Protein AF-A0A920USW1-F1 (afdb_monomer_lite)

Radius of gyration: 14.39 Å; chains: 1; bounding box: 37×31×24 Å

Structure (mmCIF, N/CA/C/O backbone):
data_AF-A0A920USW1-F1
#
_entry.id   AF-A0A920USW1-F1
#
loop_
_atom_site.group_PDB
_atom_site.id
_atom_site.type_symbol
_atom_site.label_atom_id
_atom_site.label_alt_id
_atom_site.label_comp_id
_atom_site.label_asym_id
_atom_site.label_entity_id
_atom_site.label_seq_id
_atom_site.pdbx_PDB_ins_code
_atom_site.Cartn_x
_atom_site.Cartn_y
_atom_site.Cartn_z
_atom_site.occupancy
_atom_site.B_iso_or_equiv
_atom_site.auth_seq_id
_atom_site.auth_comp_id
_atom_site.auth_asym_id
_atom_site.auth_atom_id
_atom_site.pdbx_PDB_model_num
ATOM 1 N N . MET A 1 1 ? -6.264 2.532 6.177 1.00 89.00 1 MET A N 1
ATOM 2 C CA . MET A 1 1 ? -7.027 1.277 5.949 1.00 89.00 1 MET A CA 1
ATOM 3 C C . MET A 1 1 ? -8.493 1.422 6.358 1.00 89.00 1 MET A C 1
ATOM 5 O O . MET A 1 1 ? -8.786 2.231 7.226 1.00 89.00 1 MET A O 1
ATOM 9 N N . LYS A 1 2 ? -9.422 0.692 5.719 1.00 89.62 2 LYS A N 1
ATOM 10 C CA . LYS A 1 2 ? -10.875 0.800 5.991 1.00 89.62 2 LYS A CA 1
ATOM 11 C C . LYS A 1 2 ? -11.389 -0.179 7.046 1.00 89.62 2 LYS A C 1
ATOM 13 O O . LYS A 1 2 ? -12.378 0.109 7.706 1.00 89.62 2 LYS A O 1
ATOM 18 N N . ASN A 1 3 ? -10.751 -1.340 7.169 1.00 94.69 3 ASN A N 1
ATOM 19 C CA . ASN A 1 3 ? -11.131 -2.361 8.135 1.00 94.69 3 ASN A CA 1
ATOM 20 C C . ASN A 1 3 ? -10.026 -2.473 9.206 1.00 94.69 3 ASN A C 1
ATOM 22 O O . ASN A 1 3 ? -8.904 -2.817 8.836 1.00 94.69 3 ASN A O 1
ATOM 26 N N . PRO A 1 4 ? -10.329 -2.215 10.495 1.00 94.38 4 PRO A N 1
ATOM 27 C CA . PRO A 1 4 ? -9.356 -2.279 11.590 1.00 94.38 4 PRO A CA 1
ATOM 28 C C . PRO A 1 4 ? -8.727 -3.657 11.823 1.00 94.38 4 PRO A C 1
ATOM 30 O O . PRO A 1 4 ? -7.727 -3.757 12.520 1.00 94.38 4 PRO A O 1
ATOM 33 N N . ALA A 1 5 ? -9.308 -4.727 11.270 1.00 97.44 5 ALA A N 1
ATOM 34 C CA . ALA A 1 5 ? -8.747 -6.074 11.368 1.00 97.44 5 ALA A CA 1
ATOM 35 C C . ALA A 1 5 ? -7.459 -6.267 10.545 1.00 97.44 5 ALA A C 1
ATOM 37 O O . ALA A 1 5 ? -6.827 -7.315 10.644 1.00 97.44 5 ALA A O 1
ATOM 38 N N . TYR A 1 6 ? -7.089 -5.290 9.717 1.00 96.94 6 TYR A N 1
ATOM 39 C CA . TYR A 1 6 ? -5.892 -5.333 8.886 1.00 96.94 6 TYR A CA 1
ATOM 40 C C . TYR A 1 6 ? -4.913 -4.232 9.291 1.00 96.94 6 TYR A C 1
ATOM 42 O O . TYR A 1 6 ? -5.369 -3.171 9.731 1.00 96.94 6 TYR A O 1
ATOM 50 N N . PRO A 1 7 ? -3.601 -4.435 9.062 1.00 96.75 7 PRO A N 1
ATOM 51 C CA . PRO A 1 7 ? -2.611 -3.380 9.224 1.00 96.75 7 PRO A CA 1
ATOM 52 C C . PRO A 1 7 ? -3.021 -2.132 8.444 1.00 96.75 7 PRO A C 1
ATOM 54 O O . PRO A 1 7 ? -3.482 -2.210 7.298 1.00 96.75 7 PRO A O 1
ATOM 57 N N . ASP A 1 8 ? -2.876 -0.967 9.059 1.00 97.25 8 ASP A N 1
ATOM 58 C CA . ASP A 1 8 ? -3.252 0.297 8.441 1.00 97.25 8 ASP A CA 1
ATOM 59 C C . ASP A 1 8 ? -2.322 0.721 7.294 1.00 97.25 8 ASP A C 1
ATOM 61 O O . 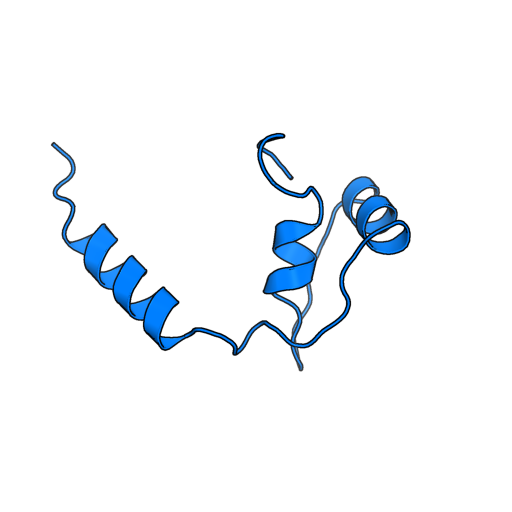ASP A 1 8 ? -2.772 1.468 6.414 1.00 97.25 8 ASP A O 1
ATOM 65 N N . THR A 1 9 ? -1.124 0.129 7.234 1.00 97.44 9 THR A N 1
ATOM 66 C CA . THR A 1 9 ? -0.106 0.230 6.174 1.00 97.44 9 THR A CA 1
ATOM 67 C C . THR A 1 9 ? -0.232 -0.806 5.051 1.00 97.44 9 THR A C 1
ATOM 69 O O . THR A 1 9 ? 0.457 -0.672 4.042 1.00 97.44 9 THR A O 1
ATOM 72 N N . MET A 1 10 ? -1.131 -1.799 5.156 1.00 96.88 10 MET A N 1
ATOM 73 C CA . MET A 1 10 ? -1.156 -2.994 4.284 1.00 96.88 10 MET A CA 1
ATOM 74 C C . MET A 1 10 ? -1.022 -2.691 2.780 1.00 96.88 10 MET A C 1
ATOM 76 O O . MET A 1 10 ? -0.266 -3.351 2.075 1.00 96.88 10 MET A O 1
ATOM 80 N N . TYR A 1 11 ? -1.746 -1.696 2.258 1.00 95.38 11 TYR A N 1
ATOM 81 C CA . TYR A 1 11 ? -1.684 -1.374 0.826 1.00 95.38 11 TYR A CA 1
ATOM 82 C C . TYR A 1 11 ? -0.400 -0.658 0.404 1.00 95.38 11 TYR A C 1
ATOM 84 O O . TYR A 1 11 ? -0.063 -0.685 -0.774 1.00 95.38 11 TYR A O 1
ATOM 92 N N . VAL A 1 12 ? 0.293 0.012 1.322 1.00 96.75 12 V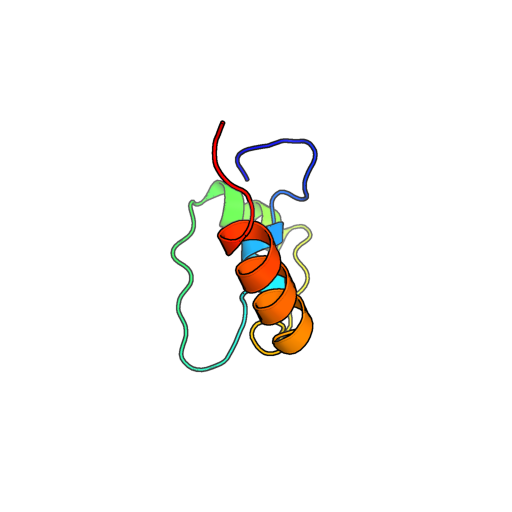AL A N 1
ATOM 93 C CA . VAL A 1 12 ? 1.585 0.643 1.033 1.00 96.75 12 VAL A CA 1
ATOM 94 C C . VAL A 1 12 ? 2.671 -0.428 1.005 1.00 96.75 12 VAL A C 1
ATOM 96 O O . VAL A 1 12 ? 3.417 -0.507 0.031 1.00 96.75 12 VAL A O 1
ATOM 99 N N . ASP A 1 13 ? 2.688 -1.296 2.017 1.00 96.69 13 ASP A N 1
ATOM 100 C CA . ASP A 1 13 ? 3.696 -2.348 2.173 1.00 96.69 13 ASP A CA 1
ATOM 101 C C . ASP A 1 13 ? 3.666 -3.358 1.013 1.00 96.69 13 ASP A C 1
ATOM 103 O O . ASP A 1 13 ? 4.706 -3.735 0.471 1.00 96.69 13 ASP A O 1
ATOM 107 N N . GLU A 1 14 ? 2.474 -3.786 0.588 1.00 96.69 14 GLU A N 1
ATOM 108 C CA . GLU A 1 14 ? 2.322 -4.847 -0.419 1.00 96.69 14 GLU A CA 1
ATOM 109 C C . GLU A 1 14 ? 2.415 -4.345 -1.872 1.00 96.69 14 GLU A C 1
ATOM 111 O O . GLU A 1 14 ? 2.679 -5.131 -2.780 1.00 96.69 14 GLU A O 1
ATOM 116 N N . LEU A 1 15 ? 2.214 -3.044 -2.128 1.00 96.88 15 LEU A N 1
ATOM 117 C CA . LEU A 1 15 ? 2.133 -2.493 -3.494 1.00 96.88 15 LEU A CA 1
ATOM 118 C C . LEU A 1 15 ? 3.336 -1.632 -3.900 1.00 96.88 15 LEU A C 1
ATOM 120 O O . LEU A 1 15 ? 3.304 -0.991 -4.950 1.00 96.88 15 LEU A O 1
ATOM 124 N N . MET A 1 16 ? 4.404 -1.612 -3.103 1.00 96.75 16 MET A N 1
ATOM 125 C CA . MET A 1 16 ? 5.619 -0.865 -3.431 1.00 96.75 16 MET A CA 1
ATOM 126 C C . MET A 1 16 ? 6.401 -1.533 -4.574 1.00 96.75 16 MET A C 1
ATOM 128 O O . MET A 1 16 ? 6.690 -2.732 -4.522 1.00 96.75 16 MET A O 1
ATOM 132 N N . GLY A 1 17 ? 6.778 -0.761 -5.598 1.00 96.75 17 GLY A N 1
ATOM 133 C CA . GLY A 1 17 ? 7.621 -1.233 -6.699 1.00 96.75 17 GLY A CA 1
ATOM 134 C C . GLY A 1 17 ? 8.086 -0.117 -7.649 1.00 96.75 17 GLY A C 1
ATOM 135 O O . GLY A 1 17 ? 7.544 0.992 -7.599 1.00 96.75 17 GLY A O 1
ATOM 136 N N . PRO A 1 18 ? 9.085 -0.387 -8.512 1.00 96.00 18 PRO A N 1
ATOM 137 C CA . PRO A 1 18 ? 9.614 0.590 -9.467 1.00 96.00 18 PRO A CA 1
ATOM 138 C C . PRO A 1 18 ? 8.540 1.163 -10.396 1.00 96.00 18 PRO A C 1
ATOM 140 O O . PRO A 1 18 ? 7.588 0.469 -10.743 1.00 96.00 18 PRO A O 1
ATOM 143 N N . ASP A 1 19 ? 8.723 2.418 -10.814 1.00 97.12 19 ASP A N 1
ATOM 144 C CA . ASP A 1 19 ? 7.870 3.112 -11.792 1.00 97.12 19 ASP A CA 1
ATOM 145 C C . ASP A 1 19 ? 6.381 3.207 -11.399 1.00 97.12 19 ASP A C 1
ATOM 147 O O . ASP A 1 19 ? 5.497 3.287 -12.254 1.00 97.12 19 ASP A O 1
ATOM 151 N N . THR A 1 20 ? 6.088 3.226 -10.093 1.00 97.31 20 THR A N 1
ATOM 152 C CA . THR A 1 20 ? 4.726 3.364 -9.559 1.00 97.31 20 THR A CA 1
ATOM 153 C C . THR A 1 20 ? 4.590 4.532 -8.587 1.00 97.31 20 THR A C 1
ATOM 155 O O . THR A 1 20 ? 5.564 5.016 -8.013 1.00 97.31 20 THR A O 1
ATOM 158 N N . VAL A 1 21 ? 3.350 4.990 -8.401 1.00 97.19 21 VAL A N 1
ATOM 159 C CA . VAL A 1 21 ? 2.982 5.990 -7.395 1.00 97.19 21 VAL A CA 1
ATOM 160 C C . VAL A 1 21 ? 1.796 5.460 -6.602 1.00 97.19 21 VAL A C 1
ATOM 162 O O . VAL A 1 21 ? 0.818 4.994 -7.185 1.00 97.19 21 VAL A O 1
ATOM 165 N N . ASN A 1 22 ? 1.861 5.585 -5.277 1.00 96.00 22 ASN A N 1
ATOM 166 C CA . ASN A 1 22 ? 0.719 5.380 -4.396 1.00 96.00 22 ASN A CA 1
ATOM 167 C C . ASN A 1 22 ? 0.282 6.734 -3.819 1.00 96.00 22 ASN A C 1
ATOM 169 O O . ASN A 1 22 ? 1.023 7.370 -3.071 1.00 96.00 22 ASN A O 1
ATOM 173 N N . THR A 1 23 ? -0.910 7.201 -4.198 1.00 96.69 23 THR A N 1
ATOM 174 C CA . THR A 1 23 ? -1.510 8.409 -3.620 1.00 96.69 23 THR A CA 1
ATOM 175 C C . THR A 1 23 ? -2.250 8.034 -2.345 1.00 96.69 23 THR A C 1
ATOM 177 O O . THR A 1 23 ? -3.305 7.401 -2.394 1.00 96.69 23 THR A O 1
ATOM 180 N N . MET A 1 24 ? -1.709 8.453 -1.204 1.00 95.81 24 MET A N 1
ATOM 181 C CA . MET A 1 24 ? -2.219 8.085 0.114 1.00 95.81 24 MET A CA 1
ATOM 182 C C . MET A 1 24 ? -2.682 9.308 0.925 1.00 95.81 24 MET A C 1
ATOM 184 O O . MET A 1 24 ? -2.141 10.400 0.744 1.00 95.81 24 MET A O 1
ATOM 188 N N . PRO A 1 25 ? -3.674 9.154 1.824 1.00 96.94 25 PRO A N 1
ATOM 189 C CA . PRO A 1 25 ? -4.011 10.177 2.813 1.00 96.94 25 PRO A CA 1
ATOM 190 C C . PRO A 1 25 ? -2.869 10.404 3.813 1.00 96.94 25 PRO A C 1
ATOM 192 O O . PRO A 1 25 ? -2.114 9.477 4.104 1.00 96.94 25 PRO A O 1
ATOM 195 N N . GLU A 1 26 ? -2.822 11.588 4.427 1.00 97.88 26 GLU A N 1
ATOM 196 C CA . GLU A 1 26 ? -1.809 11.955 5.433 1.00 97.88 26 GLU A CA 1
ATOM 197 C C . GLU A 1 26 ? -1.719 10.941 6.581 1.00 97.88 26 GLU A C 1
ATOM 199 O O . GLU A 1 26 ? -0.637 10.464 6.893 1.00 97.88 26 GLU A O 1
ATOM 204 N N . ALA A 1 27 ? -2.855 10.496 7.127 1.00 96.56 27 ALA A N 1
ATOM 205 C CA . ALA A 1 27 ? -2.865 9.501 8.201 1.00 96.56 27 ALA A CA 1
ATOM 206 C C . ALA A 1 27 ? -2.197 8.168 7.809 1.00 96.56 27 ALA A C 1
ATOM 208 O O . ALA A 1 27 ? -1.612 7.498 8.651 1.00 96.56 27 ALA A O 1
ATOM 209 N N . THR A 1 28 ? -2.283 7.768 6.534 1.00 97.06 28 THR A N 1
ATOM 210 C CA . THR A 1 28 ? -1.601 6.560 6.040 1.00 97.06 28 THR A CA 1
ATOM 211 C C . THR A 1 28 ? -0.107 6.804 5.847 1.00 97.06 28 THR A C 1
ATOM 213 O O . THR A 1 28 ? 0.676 5.907 6.137 1.00 97.06 28 THR A O 1
ATOM 216 N N . MET A 1 29 ? 0.290 8.013 5.430 1.00 97.50 29 MET A N 1
ATOM 217 C CA . MET A 1 29 ? 1.701 8.409 5.393 1.00 97.50 29 MET A CA 1
ATOM 218 C C . MET A 1 29 ? 2.318 8.347 6.795 1.00 97.50 29 MET A C 1
ATOM 220 O O . MET A 1 29 ? 3.332 7.689 6.978 1.00 97.50 29 MET A O 1
ATOM 224 N N . THR A 1 30 ? 1.664 8.942 7.798 1.00 98.12 30 THR A N 1
ATOM 225 C CA . THR A 1 30 ? 2.139 8.927 9.191 1.00 98.12 30 THR A CA 1
ATOM 226 C C . THR A 1 30 ? 2.228 7.510 9.762 1.00 98.12 30 THR A C 1
ATOM 228 O O . THR A 1 30 ? 3.208 7.187 10.422 1.00 98.12 30 THR A O 1
ATOM 231 N N . ALA A 1 31 ? 1.241 6.646 9.495 1.00 98.06 31 ALA A N 1
ATOM 232 C CA . ALA A 1 31 ? 1.297 5.245 9.925 1.00 98.06 31 ALA A CA 1
ATOM 233 C C . ALA A 1 31 ? 2.475 4.494 9.280 1.00 98.06 31 ALA A C 1
ATOM 235 O O . ALA A 1 31 ? 3.200 3.763 9.951 1.00 98.06 31 ALA A O 1
ATOM 236 N N . PHE A 1 32 ? 2.716 4.723 7.985 1.00 97.75 32 PHE A N 1
ATOM 237 C CA . PHE A 1 32 ? 3.854 4.127 7.290 1.00 97.75 32 PHE A CA 1
ATOM 238 C C . PHE A 1 32 ? 5.202 4.655 7.812 1.00 97.75 32 PHE A C 1
ATOM 240 O O . PHE A 1 32 ? 6.145 3.880 7.945 1.00 97.75 32 PHE A O 1
ATOM 247 N N . GLU A 1 33 ? 5.300 5.943 8.146 1.00 97.88 33 GLU A N 1
ATOM 248 C CA . GLU A 1 33 ? 6.495 6.520 8.777 1.00 97.88 33 GLU A CA 1
ATOM 249 C C . GLU A 1 33 ? 6.784 5.921 10.164 1.00 97.88 33 GLU A C 1
ATOM 251 O O . GLU A 1 33 ? 7.949 5.726 10.506 1.00 97.88 33 GLU A O 1
ATOM 256 N N . ASP A 1 34 ? 5.748 5.618 10.951 1.00 98.31 34 ASP A N 1
ATOM 257 C CA . ASP A 1 34 ? 5.879 5.043 12.296 1.00 98.31 34 ASP A CA 1
ATOM 258 C C . ASP A 1 34 ? 6.258 3.552 12.261 1.00 98.31 34 ASP A C 1
ATOM 260 O O . ASP A 1 34 ? 7.184 3.124 12.952 1.00 98.31 34 ASP A O 1
ATOM 264 N N . HIS A 1 35 ? 5.558 2.751 11.451 1.00 98.00 35 HIS A N 1
ATOM 265 C CA . HIS A 1 35 ? 5.676 1.288 11.494 1.00 98.00 35 HIS A CA 1
ATOM 266 C C . HIS A 1 35 ? 5.475 0.580 10.143 1.00 98.00 35 HIS A C 1
ATOM 268 O O . HIS A 1 35 ? 5.122 -0.601 10.104 1.00 98.00 35 HIS A O 1
ATOM 274 N N . GLY A 1 36 ? 5.709 1.270 9.027 1.00 96.69 36 GLY A N 1
ATOM 275 C CA . GLY A 1 36 ? 5.685 0.668 7.695 1.00 96.69 36 GLY A CA 1
ATOM 276 C C . GLY A 1 36 ? 6.811 -0.342 7.457 1.00 96.69 36 GLY A C 1
ATOM 277 O O . GLY A 1 36 ? 7.831 -0.360 8.152 1.00 96.69 36 GLY A O 1
ATOM 278 N N . ASN A 1 37 ? 6.648 -1.174 6.428 1.00 96.56 37 ASN A N 1
ATOM 279 C CA . ASN A 1 37 ? 7.646 -2.161 6.020 1.00 96.56 37 ASN A CA 1
ATOM 280 C C . ASN A 1 37 ? 8.162 -1.858 4.599 1.00 96.56 37 ASN A C 1
ATOM 282 O O . ASN A 1 37 ? 7.580 -2.331 3.618 1.00 96.56 37 ASN A O 1
ATOM 286 N N . PRO A 1 38 ? 9.239 -1.062 4.449 1.00 94.75 38 PRO A N 1
ATOM 287 C CA . PRO A 1 38 ? 9.749 -0.675 3.136 1.00 94.75 38 PRO A CA 1
ATOM 288 C C . PRO A 1 38 ? 10.275 -1.886 2.350 1.00 94.75 38 PRO A C 1
ATOM 290 O O . PRO A 1 38 ? 11.004 -2.725 2.880 1.00 94.75 38 PRO A O 1
ATOM 293 N N . GLY A 1 39 ? 9.945 -1.964 1.058 1.00 92.44 39 GLY A N 1
ATOM 294 C CA . GLY A 1 39 ? 10.293 -3.111 0.219 1.00 92.44 39 GLY A CA 1
ATOM 295 C C . GLY A 1 39 ? 9.981 -2.908 -1.263 1.00 92.44 39 GLY A C 1
ATOM 296 O O . GLY A 1 39 ? 9.792 -1.796 -1.733 1.00 92.44 39 GLY A O 1
ATOM 297 N N . SER A 1 40 ? 9.940 -3.994 -2.031 1.00 93.62 40 SER A N 1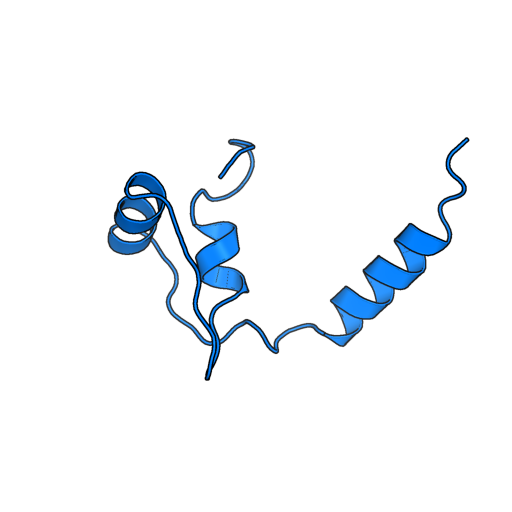
ATOM 298 C CA . SER A 1 40 ? 9.544 -3.970 -3.447 1.00 93.62 40 SER A CA 1
ATOM 299 C C . SER A 1 40 ? 8.634 -5.162 -3.732 1.00 93.62 40 SER A C 1
ATOM 301 O O . SER A 1 40 ? 8.965 -6.052 -4.518 1.00 93.62 40 SER A O 1
ATOM 303 N N . ASN A 1 41 ? 7.509 -5.201 -3.021 1.00 96.00 41 ASN A N 1
ATOM 304 C CA . ASN A 1 41 ? 6.644 -6.373 -2.928 1.00 96.00 41 ASN A CA 1
ATOM 305 C C . ASN A 1 41 ? 5.644 -6.495 -4.083 1.00 96.00 41 ASN A C 1
ATOM 307 O O . ASN A 1 41 ? 5.078 -7.567 -4.273 1.00 96.00 41 ASN A O 1
ATOM 311 N N . LEU A 1 42 ? 5.490 -5.456 -4.912 1.00 96.56 42 LEU A N 1
ATOM 312 C CA . LEU A 1 42 ? 4.504 -5.404 -5.997 1.00 96.56 42 LEU A CA 1
ATOM 313 C C . LEU A 1 42 ? 4.558 -6.609 -6.955 1.00 96.56 42 LEU A C 1
ATOM 315 O O . LEU A 1 42 ? 3.544 -6.991 -7.543 1.00 96.56 42 LEU A O 1
ATOM 319 N N . THR A 1 43 ? 5.740 -7.198 -7.154 1.00 95.31 43 THR A N 1
ATOM 320 C CA . THR A 1 43 ? 5.944 -8.342 -8.057 1.00 95.31 43 THR A CA 1
ATOM 321 C C . THR A 1 43 ? 5.916 -9.705 -7.364 1.00 95.31 43 THR A C 1
ATOM 323 O O . THR A 1 43 ? 5.971 -10.742 -8.028 1.00 95.31 43 THR A O 1
ATOM 326 N N . ILE A 1 44 ? 5.791 -9.736 -6.038 1.00 96.25 44 ILE A N 1
ATOM 327 C CA . ILE A 1 44 ? 5.762 -10.969 -5.255 1.00 96.25 44 ILE A CA 1
ATOM 328 C C . ILE A 1 44 ? 4.370 -11.607 -5.358 1.00 96.25 44 ILE A C 1
ATOM 330 O O . ILE A 1 44 ? 3.338 -10.947 -5.286 1.00 96.25 44 ILE A O 1
ATOM 334 N N . GLY A 1 45 ? 4.323 -12.931 -5.537 1.00 95.62 45 GLY A N 1
ATOM 335 C CA . GLY A 1 45 ? 3.074 -13.693 -5.427 1.00 95.62 45 GLY A CA 1
ATOM 336 C C . GLY A 1 45 ? 2.093 -13.558 -6.600 1.00 95.62 45 GLY A C 1
ATOM 337 O O . GLY A 1 45 ? 0.925 -13.921 -6.449 1.00 95.62 45 GLY A O 1
ATOM 338 N N . HIS A 1 46 ? 2.531 -13.101 -7.780 1.00 96.62 46 HIS A N 1
ATOM 339 C CA . HIS A 1 46 ? 1.669 -12.943 -8.968 1.00 96.62 46 HIS A CA 1
ATOM 340 C C . HIS A 1 46 ? 0.894 -14.207 -9.359 1.00 96.62 46 HIS A C 1
ATOM 342 O O . HIS A 1 46 ? -0.263 -14.112 -9.773 1.00 96.62 46 HIS A O 1
ATOM 348 N N . ASP A 1 47 ? 1.483 -15.391 -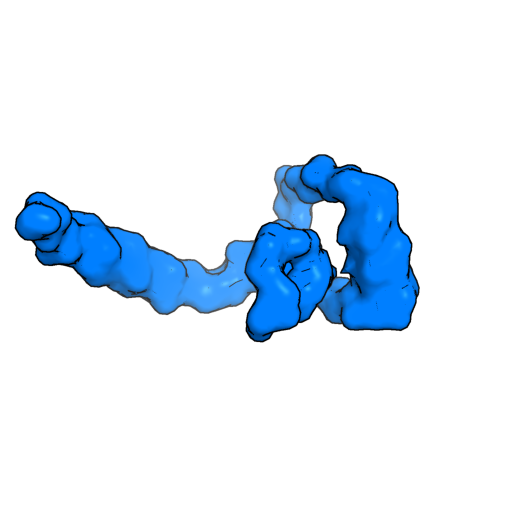9.193 1.00 97.81 47 ASP A N 1
ATOM 349 C CA . ASP A 1 47 ? 0.796 -16.658 -9.469 1.00 97.81 47 ASP A CA 1
ATOM 350 C C . ASP A 1 47 ? -0.375 -16.902 -8.511 1.00 97.81 47 ASP A C 1
ATOM 352 O O . ASP A 1 47 ? -1.459 -17.311 -8.943 1.00 97.81 47 ASP A O 1
ATOM 356 N N . LYS A 1 48 ? -0.193 -16.588 -7.221 1.00 97.31 48 LYS A N 1
ATOM 357 C CA . LYS A 1 48 ? -1.256 -16.663 -6.211 1.00 97.31 48 LYS A CA 1
ATOM 358 C C . LYS A 1 48 ? -2.354 -15.653 -6.519 1.00 97.31 48 LYS A C 1
ATOM 360 O O . LYS A 1 48 ? -3.509 -16.057 -6.618 1.00 97.31 48 LYS A O 1
ATOM 365 N N . ALA A 1 49 ? -1.994 -14.394 -6.777 1.00 97.06 49 ALA A N 1
ATOM 366 C CA . ALA A 1 49 ? -2.950 -13.352 -7.151 1.00 97.06 49 ALA A CA 1
ATOM 367 C C . ALA A 1 49 ? -3.780 -13.764 -8.381 1.00 97.06 49 ALA A C 1
ATOM 369 O O . ALA A 1 49 ? -5.006 -13.656 -8.396 1.00 97.06 49 ALA A O 1
ATOM 370 N N . ARG A 1 50 ? -3.135 -14.337 -9.405 1.00 97.31 50 ARG A N 1
ATOM 371 C CA . ARG A 1 50 ? -3.821 -14.848 -10.599 1.00 97.31 50 ARG A CA 1
ATOM 372 C C . ARG A 1 50 ? -4.756 -16.013 -10.280 1.00 97.31 50 ARG A C 1
ATOM 374 O O . ARG A 1 50 ? -5.835 -16.099 -10.867 1.00 97.31 50 ARG A O 1
ATOM 381 N N . SER A 1 51 ? -4.345 -16.926 -9.403 1.00 97.69 51 SER A N 1
ATOM 382 C CA . SER A 1 51 ? -5.176 -18.049 -8.961 1.00 97.69 51 SER A CA 1
ATOM 383 C C . SER A 1 51 ? -6.419 -17.569 -8.205 1.00 97.69 51 SER A C 1
ATOM 385 O O . SER A 1 51 ? -7.527 -18.006 -8.511 1.00 97.69 51 SER A O 1
ATOM 387 N N . GLU A 1 52 ? -6.261 -16.608 -7.293 1.00 97.25 52 GLU A N 1
ATOM 388 C CA . GLU A 1 52 ? -7.359 -16.006 -6.527 1.00 97.25 52 GLU A CA 1
ATOM 389 C C . GLU A 1 52 ? -8.357 -15.296 -7.442 1.00 97.25 52 GLU A C 1
ATOM 391 O O . GLU A 1 52 ? -9.556 -15.553 -7.354 1.00 97.25 52 GLU A O 1
ATOM 396 N N . MET A 1 53 ? -7.877 -14.505 -8.406 1.00 97.25 53 MET A N 1
ATOM 397 C CA . MET A 1 53 ? -8.745 -13.873 -9.405 1.00 97.25 53 MET A CA 1
ATOM 398 C C . MET A 1 53 ? -9.528 -14.901 -10.232 1.00 97.25 53 MET A C 1
ATOM 400 O O . MET A 1 53 ? -10.717 -14.713 -10.489 1.00 97.25 53 MET A O 1
ATOM 404 N N . LYS A 1 54 ? -8.899 -16.021 -10.620 1.00 97.12 54 LYS A N 1
ATOM 405 C CA . LYS A 1 54 ? -9.589 -17.126 -11.310 1.00 97.12 54 LYS A CA 1
ATOM 406 C C . LYS A 1 54 ? -10.633 -17.805 -10.424 1.00 97.12 54 LYS A C 1
ATOM 408 O O . LYS A 1 54 ? -11.634 -18.277 -10.953 1.00 97.12 54 LYS A O 1
ATOM 413 N N . ALA A 1 55 ? -10.386 -17.919 -9.121 1.00 96.25 55 ALA A N 1
ATOM 414 C CA . ALA A 1 55 ? -11.329 -18.513 -8.179 1.00 96.25 55 ALA A CA 1
ATOM 415 C C . ALA A 1 55 ? -12.547 -17.604 -7.962 1.00 96.25 55 ALA A C 1
ATOM 417 O O . ALA A 1 55 ? -13.674 -18.079 -8.067 1.00 96.25 55 ALA A O 1
ATOM 418 N N . LEU A 1 56 ? -12.324 -16.301 -7.760 1.00 95.94 56 LEU A N 1
ATOM 419 C CA . LEU A 1 56 ? -13.387 -15.300 -7.624 1.00 95.94 56 LEU A CA 1
ATOM 420 C C . LEU A 1 56 ? -14.264 -15.226 -8.877 1.00 95.94 56 LEU A C 1
ATOM 422 O O . LEU A 1 56 ? -15.481 -15.205 -8.770 1.00 95.94 56 LEU A O 1
ATOM 426 N N . ALA A 1 57 ? -13.668 -15.276 -10.072 1.00 94.62 57 ALA A N 1
ATOM 427 C CA . ALA A 1 57 ? -14.423 -15.267 -11.328 1.00 94.62 57 ALA A CA 1
ATOM 428 C C . ALA A 1 57 ? -15.347 -16.488 -11.513 1.00 94.62 57 ALA A C 1
ATOM 430 O O . ALA A 1 57 ? -16.256 -16.443 -12.335 1.00 94.62 57 ALA A O 1
ATOM 431 N N . LYS A 1 58 ? -15.104 -17.585 -10.783 1.00 92.00 58 LYS A N 1
ATOM 432 C CA . LYS A 1 58 ? -15.941 -18.795 -10.793 1.00 92.00 58 LYS A CA 1
ATOM 433 C C . LYS A 1 58 ? -17.002 -18.797 -9.695 1.00 92.00 58 LYS A C 1
ATOM 435 O O . LYS A 1 58 ? -17.825 -19.709 -9.676 1.00 92.00 58 LYS A O 1
ATOM 440 N N . GLN A 1 59 ? -16.961 -17.847 -8.761 1.00 87.88 59 GLN A N 1
ATOM 441 C CA . GLN A 1 59 ? -18.057 -17.677 -7.819 1.00 87.88 59 GLN A CA 1
ATOM 442 C C . GLN A 1 59 ? -19.235 -17.076 -8.585 1.00 87.88 59 GLN A C 1
ATOM 444 O O . GLN A 1 59 ? -19.279 -15.881 -8.854 1.00 87.88 59 GLN A O 1
ATOM 449 N N . GLU A 1 60 ? -20.175 -17.938 -8.968 1.00 71.69 60 GLU A N 1
ATOM 450 C CA . GLU A 1 60 ? -21.520 -17.527 -9.360 1.00 71.69 60 GLU A CA 1
ATOM 451 C C . GLU A 1 60 ? -22.115 -16.745 -8.181 1.00 71.69 60 GLU A C 1
ATOM 453 O O . GLU A 1 60 ? -22.250 -17.276 -7.074 1.00 71.69 60 GLU A O 1
ATOM 458 N N . PHE A 1 61 ? -22.405 -15.464 -8.397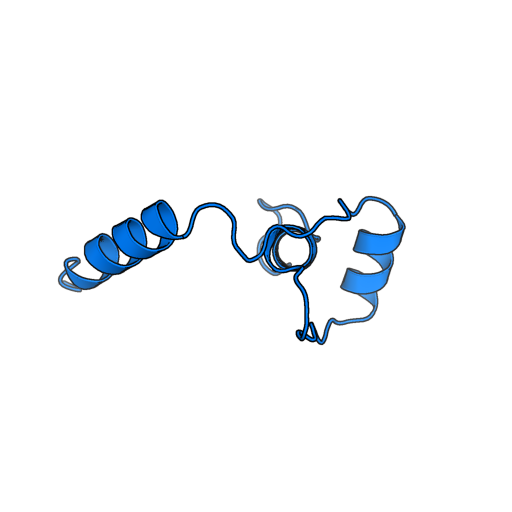 1.00 69.12 61 PHE A N 1
ATOM 459 C CA . PHE A 1 61 ? -23.152 -14.662 -7.437 1.00 69.12 61 PHE A CA 1
ATOM 460 C C . PHE A 1 61 ? -24.602 -15.164 -7.457 1.00 69.12 61 PHE A C 1
ATOM 462 O O . PHE A 1 61 ? -25.358 -14.823 -8.365 1.00 69.12 61 PHE A O 1
ATOM 469 N N . LEU A 1 62 ? -24.945 -16.035 -6.503 1.00 53.53 62 LEU A N 1
ATOM 470 C CA . LEU A 1 62 ? -26.328 -16.416 -6.191 1.00 53.53 62 LEU A CA 1
ATOM 471 C C . LEU A 1 62 ? -27.096 -15.235 -5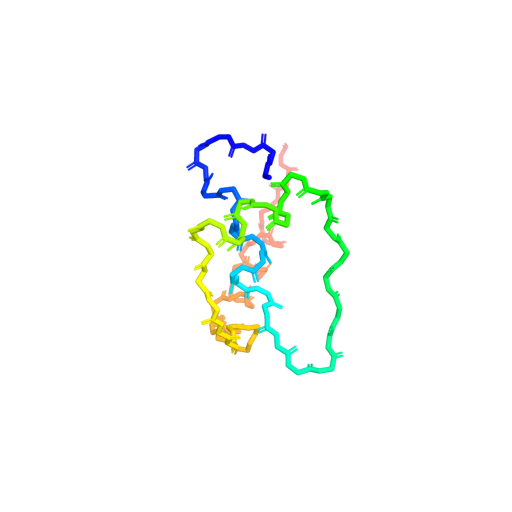.588 1.00 53.53 62 LEU A C 1
ATOM 473 O O . LEU A 1 62 ? -26.503 -14.523 -4.743 1.00 53.53 62 LEU A O 1
#

Sequence (62 aa):
MKNPAYPDTMYVDELMGPDTVNTMPEATMTAFEDHGNPGSNLTIGHDKARSEMKALAKQEFL

Secondary structure (DSSP, 8-state):
--STTS-TTHHHHHH--TT------HHHHHHHHHH---S-GGGTTHHHHHHHHHHHTT----

Foldseek 3Di:
DPDPVDQLQVCVQQQAAPPDDDDDDPVNVVSCVVDNDDDHNNPPPVVVVVVVVVVVVPPDPD

pLDDT: mean 94.62, std 7.26, range [53.53, 98.31]